Protein AF-A0A5C6NI60-F1 (afdb_monomer_lite)

Organism: NCBI:txid433684

InterPro domains:
  IPR004965 Paralemmin [PF03285] (47-115)

Sequence (115 aa):
MSSSIKPIDPAAAAGLNANKTANETSAGADPPSSEPSFHLSLSRPSQEKRKRQTEIEDKRSQLDELVLQLQHLKSKAMRERWLLQGMSAEEAEVRQKQLEQDEERGRSLEDLIHR

pLDDT: mean 74.07, std 18.93, range [39.88, 97.12]

Radius of gyration: 40.37 Å; chains: 1; bounding box: 60×31×110 Å

Secondary structure (DSSP, 8-state):
-----PPP-------------------------------SSSSHHHHHHHHHHHHHHHHHHHHHHHHHHHHHHHHHHHHHHHHHTTS-HHHHHHHHHHHHHHHHHHHHHHHHHH-

Structure (mmCIF, N/CA/C/O backbone):
data_AF-A0A5C6NI60-F1
#
_entry.id   AF-A0A5C6NI60-F1
#
loop_
_atom_site.group_PDB
_atom_site.id
_atom_site.type_symbol
_atom_site.label_atom_id
_atom_site.label_alt_id
_atom_site.label_comp_id
_atom_site.label_asym_id
_atom_site.label_entity_id
_atom_site.label_seq_id
_atom_site.pdbx_PDB_ins_code
_atom_site.Cartn_x
_atom_site.Cartn_y
_atom_site.Cartn_z
_atom_site.occupancy
_atom_site.B_iso_or_equiv
_atom_site.auth_seq_id
_atom_site.auth_comp_id
_atom_site.auth_asym_id
_atom_site.auth_atom_id
_atom_site.pdbx_PDB_model_num
ATOM 1 N N . MET A 1 1 ? 31.274 20.259 62.105 1.00 46.91 1 MET A N 1
ATOM 2 C CA . MET A 1 1 ? 30.335 21.253 62.660 1.00 46.91 1 MET A CA 1
ATOM 3 C C . MET A 1 1 ? 29.444 20.528 63.649 1.00 46.91 1 MET A C 1
ATOM 5 O O . MET A 1 1 ? 28.708 19.638 63.251 1.00 46.91 1 MET A O 1
ATOM 9 N N . SER A 1 2 ? 29.636 20.816 64.933 1.00 44.72 2 SER A N 1
ATOM 10 C CA . SER A 1 2 ? 28.870 20.260 66.050 1.00 44.72 2 SER A CA 1
ATOM 11 C C . SER A 1 2 ? 27.487 20.907 66.174 1.00 44.72 2 SER A C 1
ATOM 13 O O . SER A 1 2 ? 27.303 22.029 65.703 1.00 44.72 2 SER A O 1
ATOM 15 N N . SER A 1 3 ? 26.617 20.231 66.940 1.00 50.91 3 SER A N 1
ATOM 16 C CA . SER A 1 3 ? 25.308 20.633 67.515 1.00 50.91 3 SER A CA 1
ATOM 17 C C . SER A 1 3 ? 24.147 19.901 66.830 1.00 50.91 3 SER A C 1
ATOM 19 O O . SER A 1 3 ? 23.794 20.228 65.708 1.00 50.91 3 SER A O 1
ATOM 21 N N . SER A 1 4 ? 23.610 18.791 67.352 1.00 51.75 4 SER A N 1
ATOM 22 C CA . SER A 1 4 ? 23.041 18.540 68.692 1.00 51.75 4 SER A CA 1
ATOM 23 C C . SER A 1 4 ? 21.925 19.523 69.040 1.00 51.75 4 SER A C 1
ATOM 25 O O . SER A 1 4 ? 22.172 20.562 69.645 1.00 51.75 4 SER A O 1
ATOM 27 N N . ILE A 1 5 ? 20.694 19.166 68.669 1.00 56.66 5 ILE A N 1
ATOM 28 C CA . ILE A 1 5 ? 19.474 19.714 69.264 1.00 56.66 5 ILE A CA 1
ATOM 29 C C . ILE A 1 5 ? 18.610 18.519 69.678 1.00 56.66 5 ILE A C 1
ATOM 31 O O . ILE A 1 5 ? 18.342 17.615 68.890 1.00 56.66 5 ILE A O 1
ATOM 35 N N . LYS A 1 6 ? 18.301 18.497 70.975 1.00 66.75 6 LYS A N 1
ATOM 36 C CA . LYS A 1 6 ? 17.632 17.439 71.738 1.00 66.75 6 LYS A CA 1
ATOM 37 C C . LYS A 1 6 ? 16.114 17.398 71.470 1.00 66.75 6 LYS A C 1
ATOM 39 O O . LYS A 1 6 ? 15.567 18.393 71.000 1.00 66.75 6 LYS A O 1
ATOM 44 N N . PRO A 1 7 ? 15.448 16.270 71.789 1.00 52.94 7 PRO A N 1
ATOM 45 C CA . PRO A 1 7 ? 14.012 16.065 71.578 1.00 52.94 7 PRO A CA 1
ATOM 46 C C . PRO A 1 7 ? 13.140 16.970 72.458 1.00 52.94 7 PRO A C 1
ATOM 48 O O . PRO A 1 7 ? 13.522 17.323 73.574 1.00 52.94 7 PRO A O 1
ATOM 51 N N . ILE A 1 8 ? 11.958 17.310 71.945 1.00 54.47 8 ILE A N 1
ATOM 52 C CA . ILE A 1 8 ? 10.897 18.030 72.655 1.00 54.47 8 ILE A CA 1
ATOM 53 C C . ILE A 1 8 ? 9.850 17.002 73.079 1.00 54.47 8 ILE A C 1
ATOM 55 O O . ILE A 1 8 ? 9.254 16.363 72.224 1.00 54.47 8 ILE A O 1
ATOM 59 N N . ASP A 1 9 ? 9.642 16.885 74.385 1.00 49.44 9 ASP A N 1
ATOM 60 C CA . ASP A 1 9 ? 8.567 16.146 75.053 1.00 49.44 9 ASP A CA 1
ATOM 61 C C . ASP A 1 9 ? 8.414 16.759 76.475 1.00 49.44 9 ASP A C 1
ATOM 63 O O . ASP A 1 9 ? 9.362 17.377 76.971 1.00 49.44 9 ASP A O 1
ATOM 67 N N . PRO A 1 10 ? 7.303 16.573 77.215 1.00 59.59 10 PRO A N 1
ATOM 68 C CA . PRO A 1 10 ? 5.949 17.060 76.924 1.00 59.59 10 PRO A CA 1
ATOM 69 C C . PRO A 1 10 ? 5.261 17.572 78.219 1.00 59.59 10 PRO A C 1
ATOM 71 O O . PRO A 1 10 ? 5.008 16.788 79.128 1.00 59.59 10 PRO A O 1
ATOM 74 N N . ALA A 1 11 ? 4.902 18.854 7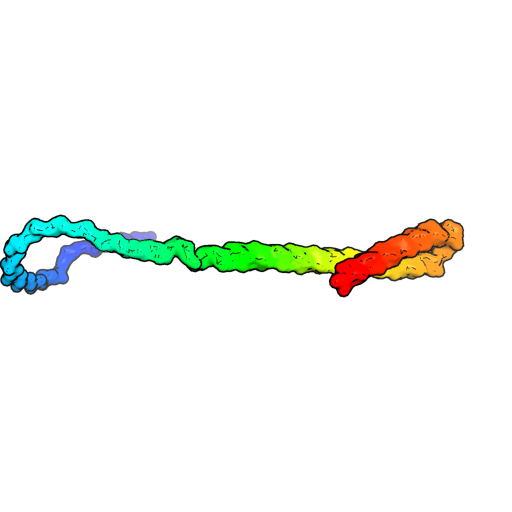8.361 1.00 43.88 11 ALA A N 1
ATOM 75 C CA . ALA A 1 11 ? 4.123 19.288 79.536 1.00 43.88 11 ALA A CA 1
ATOM 76 C C . ALA A 1 11 ? 3.521 20.687 79.375 1.00 43.88 11 ALA A C 1
ATOM 78 O O . ALA A 1 11 ? 4.244 21.669 79.505 1.00 43.88 11 ALA A O 1
ATOM 79 N N . ALA A 1 12 ? 2.207 20.768 79.146 1.00 49.50 12 ALA A N 1
ATOM 80 C CA . ALA A 1 12 ? 1.296 21.750 79.756 1.00 49.50 12 ALA A CA 1
ATOM 81 C C . ALA A 1 12 ? -0.007 21.840 78.953 1.00 49.50 12 ALA A C 1
ATOM 83 O O . ALA A 1 12 ? -0.060 22.507 77.928 1.00 49.50 12 ALA A O 1
ATOM 84 N N . ALA A 1 13 ? -1.067 21.215 79.458 1.00 51.91 13 ALA A N 1
ATOM 85 C CA . ALA A 1 13 ? -2.393 21.830 79.526 1.00 51.91 13 ALA A CA 1
ATOM 86 C C . ALA A 1 13 ? -3.313 20.886 80.301 1.00 51.91 13 ALA A C 1
ATOM 88 O O . ALA A 1 13 ? -3.950 19.989 79.754 1.00 51.91 13 ALA A O 1
ATOM 89 N N . ALA A 1 14 ? -3.348 21.097 81.614 1.00 48.78 14 ALA A N 1
ATOM 90 C CA . ALA A 1 14 ? -4.462 20.680 82.437 1.00 48.78 14 ALA A CA 1
ATOM 91 C C . ALA A 1 14 ? -5.743 21.338 81.904 1.00 48.78 14 ALA A C 1
ATOM 93 O O . ALA A 1 14 ? -5.794 22.551 81.711 1.00 48.78 14 ALA A O 1
ATOM 94 N N . GLY A 1 15 ? -6.774 20.532 81.689 1.00 50.31 15 GLY A N 1
ATOM 95 C CA . GLY A 1 15 ? -8.096 20.985 81.284 1.00 50.31 15 GLY A CA 1
ATOM 96 C C . GLY A 1 15 ? -9.128 19.977 81.748 1.00 50.31 15 GLY A C 1
ATOM 97 O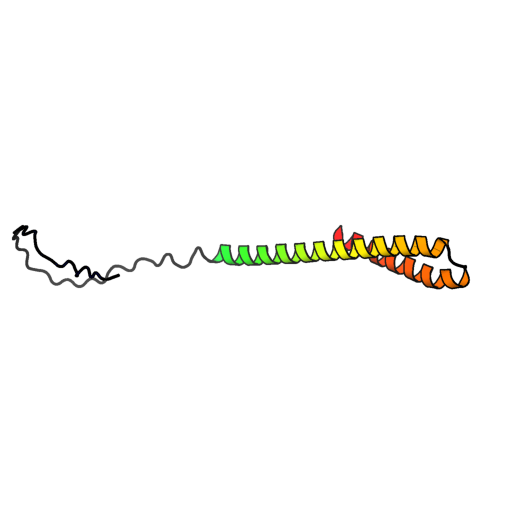 O . GLY A 1 15 ? -9.603 19.159 80.969 1.00 50.31 15 GLY A O 1
A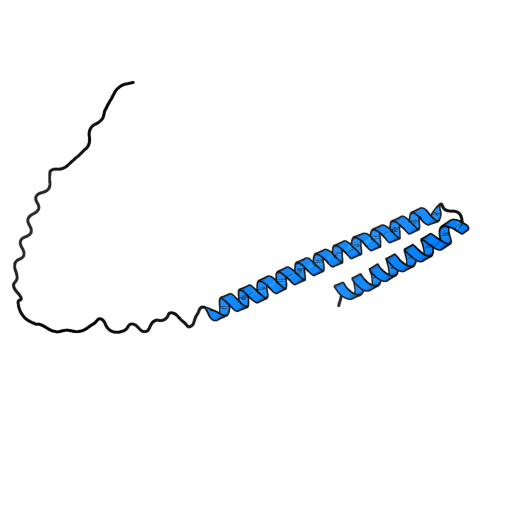TOM 98 N N . LEU A 1 16 ? -9.408 20.006 83.050 1.00 56.44 16 LEU A N 1
ATOM 99 C CA . LEU A 1 16 ? -10.532 19.321 83.675 1.00 56.44 16 LEU A CA 1
ATOM 100 C C . LEU A 1 16 ? -11.827 19.648 82.919 1.00 56.44 16 LEU A C 1
ATOM 102 O O . LEU A 1 16 ? -12.205 20.812 82.824 1.00 56.44 16 LEU A O 1
ATOM 106 N N . ASN A 1 17 ? -12.558 18.630 82.475 1.00 55.84 17 ASN A N 1
ATOM 107 C CA . ASN A 1 17 ? -14.006 18.750 82.373 1.00 55.84 17 ASN A CA 1
ATOM 108 C C . ASN A 1 17 ? -14.654 17.477 82.914 1.00 55.84 17 ASN A C 1
ATOM 110 O O . ASN A 1 17 ? -14.744 16.447 82.249 1.00 55.84 17 ASN A O 1
ATOM 114 N N . ALA A 1 18 ? -15.048 17.575 84.179 1.00 54.38 18 ALA A N 1
ATOM 115 C CA . ALA A 1 18 ? -15.938 16.646 84.830 1.00 54.38 18 ALA A CA 1
ATOM 116 C C . ALA A 1 18 ? -17.355 16.888 84.305 1.00 54.38 18 ALA A C 1
ATOM 118 O O . ALA A 1 18 ? -17.970 17.891 84.650 1.00 54.38 18 ALA A O 1
ATOM 119 N N . ASN A 1 19 ? -17.899 15.938 83.549 1.00 56.94 19 ASN A N 1
ATOM 120 C CA . ASN A 1 19 ? -19.343 15.787 83.448 1.00 56.94 19 ASN A CA 1
ATOM 121 C C . ASN A 1 19 ? -19.724 14.336 83.714 1.00 56.94 19 ASN A C 1
ATOM 123 O O . ASN A 1 19 ? -19.570 13.433 82.898 1.00 56.94 19 ASN A O 1
ATOM 127 N N . LYS A 1 20 ? -20.194 14.161 84.945 1.00 52.03 20 LYS A N 1
ATOM 128 C CA . LYS A 1 20 ? -20.815 12.981 85.522 1.00 52.03 20 LYS A CA 1
ATOM 129 C C . LYS A 1 20 ? -22.305 13.022 85.194 1.00 52.03 20 LYS A C 1
ATOM 131 O O . LYS A 1 20 ? -22.993 13.874 85.734 1.00 52.03 20 LYS A O 1
ATOM 136 N N . THR A 1 21 ? -22.791 12.081 84.392 1.00 53.56 21 THR A N 1
ATOM 137 C CA . THR A 1 21 ? -24.148 11.495 84.464 1.00 53.56 21 THR A CA 1
ATOM 138 C C . THR A 1 21 ? -24.019 10.094 83.845 1.00 53.56 21 THR A C 1
ATOM 140 O O . THR A 1 21 ? -23.638 9.957 82.694 1.00 53.56 21 THR A O 1
ATOM 143 N N . ALA A 1 22 ? -23.927 9.024 84.634 1.00 49.97 22 ALA A N 1
ATOM 144 C CA . ALA A 1 22 ? -25.063 8.271 85.163 1.00 49.97 22 ALA A CA 1
ATOM 145 C C . ALA A 1 22 ? -26.076 7.879 84.069 1.00 49.97 22 ALA A C 1
ATOM 147 O O . ALA A 1 22 ? -27.071 8.570 83.884 1.00 49.97 22 ALA A O 1
ATOM 148 N N . ASN A 1 23 ? -25.828 6.756 83.390 1.00 49.06 23 ASN A N 1
ATOM 149 C CA . ASN A 1 23 ? -26.893 5.860 82.942 1.00 49.06 23 ASN A CA 1
ATOM 150 C C . ASN A 1 23 ? -26.325 4.441 82.766 1.00 49.06 23 ASN A C 1
ATOM 152 O O . ASN A 1 23 ? -25.667 4.136 81.773 1.00 49.06 23 ASN A O 1
ATOM 156 N N . GLU A 1 24 ? -26.530 3.603 83.777 1.00 45.47 24 GLU A N 1
ATOM 157 C CA . GLU A 1 24 ? -26.438 2.151 83.647 1.00 45.47 24 GLU A CA 1
ATOM 158 C C . GLU A 1 24 ? -27.740 1.620 83.036 1.00 45.47 24 GLU A C 1
ATOM 160 O O . GLU A 1 24 ? -28.810 2.165 83.296 1.00 45.47 24 GLU A O 1
ATOM 165 N N . THR A 1 25 ? -27.638 0.464 82.373 1.00 45.38 25 THR A N 1
ATOM 166 C CA . THR A 1 25 ? -28.711 -0.485 82.002 1.00 45.38 25 THR A CA 1
ATOM 167 C C . THR A 1 25 ? -29.086 -0.484 80.521 1.00 45.38 25 THR A C 1
ATOM 169 O O . THR A 1 25 ? -29.863 0.340 80.059 1.00 45.38 25 THR A O 1
ATOM 172 N N . SER A 1 26 ? -28.586 -1.484 79.788 1.00 39.88 26 SER A N 1
ATOM 173 C CA . SER A 1 26 ? -29.422 -2.432 79.031 1.00 39.88 26 SER A CA 1
ATOM 174 C C . SER A 1 26 ? -28.549 -3.243 78.077 1.00 39.88 26 SER A C 1
ATOM 176 O O . SER A 1 26 ? -28.099 -2.753 77.045 1.00 39.88 26 SER A O 1
ATOM 178 N N . ALA A 1 27 ? -28.342 -4.511 78.424 1.00 49.66 27 ALA A N 1
ATOM 179 C CA . ALA A 1 27 ? -27.939 -5.530 77.473 1.00 49.66 27 ALA A CA 1
ATOM 180 C C . ALA A 1 27 ? -28.953 -5.579 76.315 1.00 49.66 27 ALA A C 1
ATOM 182 O O . ALA A 1 27 ? -30.155 -5.688 76.542 1.00 49.66 27 ALA A O 1
ATOM 183 N N . GLY A 1 28 ? -28.463 -5.497 75.085 1.00 42.91 28 GLY A N 1
ATOM 184 C CA . GLY A 1 28 ? -29.262 -5.594 73.871 1.00 42.91 28 GLY A CA 1
ATOM 185 C C . GLY A 1 28 ? -28.319 -5.841 72.710 1.00 42.91 28 GLY A C 1
ATOM 186 O O . GLY A 1 28 ? -27.654 -4.927 72.237 1.00 42.91 28 GLY A O 1
ATOM 187 N N . ALA A 1 29 ? -28.180 -7.110 72.345 1.00 51.31 29 ALA A N 1
ATOM 188 C CA . ALA A 1 29 ? -27.480 -7.526 71.149 1.00 51.31 29 ALA A CA 1
ATOM 189 C C . ALA A 1 29 ? -28.271 -7.060 69.923 1.00 51.31 29 ALA A C 1
ATOM 191 O O . ALA A 1 29 ? -29.407 -7.484 69.765 1.00 51.31 29 ALA A O 1
ATOM 192 N N . ASP A 1 30 ? -27.646 -6.267 69.057 1.00 50.16 30 ASP A N 1
ATOM 193 C CA . ASP A 1 30 ? -28.027 -6.147 67.652 1.00 50.16 30 ASP A CA 1
ATOM 194 C C . ASP A 1 30 ? -26.740 -6.011 66.817 1.00 50.16 30 ASP A C 1
ATOM 196 O O . ASP A 1 30 ? -25.965 -5.071 67.028 1.00 50.16 30 ASP A O 1
ATOM 200 N N . PRO A 1 31 ? -26.436 -6.953 65.903 1.00 64.25 31 PRO A N 1
ATOM 201 C CA . PRO A 1 31 ? -25.372 -6.756 64.925 1.00 64.25 31 PRO A CA 1
ATOM 202 C C . PRO A 1 31 ? -25.756 -5.596 63.993 1.00 64.25 31 PRO A C 1
ATOM 204 O O . PRO A 1 31 ? -26.940 -5.443 63.679 1.00 64.25 31 PRO A O 1
ATOM 207 N N . PRO A 1 32 ? -24.798 -4.776 63.516 1.00 50.31 32 PRO A N 1
ATOM 208 C CA . PRO A 1 32 ? -25.121 -3.692 62.605 1.00 50.31 32 PRO A CA 1
ATOM 209 C C . PRO A 1 32 ? -25.777 -4.273 61.353 1.00 50.31 32 PRO A C 1
ATOM 211 O O . PRO A 1 32 ? -25.185 -5.075 60.629 1.00 50.31 32 PRO A O 1
ATOM 214 N N . SER A 1 33 ? -27.033 -3.866 61.176 1.00 49.34 33 SER A N 1
ATOM 215 C CA . SER A 1 33 ? -27.850 -3.969 59.977 1.00 49.34 33 SER A CA 1
ATOM 216 C C . SER A 1 33 ? -26.991 -4.103 58.726 1.00 49.34 33 SER A C 1
ATOM 218 O O . SER A 1 33 ? -26.243 -3.193 58.378 1.00 49.34 33 SER A O 1
ATOM 220 N N . SER A 1 34 ? -27.143 -5.251 58.067 1.00 53.94 34 SER A N 1
ATOM 221 C CA . SER A 1 34 ? -26.724 -5.529 56.699 1.00 53.94 34 SER A CA 1
ATOM 222 C C . SER A 1 34 ? -26.983 -4.315 55.805 1.00 53.94 34 SER A C 1
ATOM 224 O O . SER A 1 34 ? -28.089 -4.150 55.287 1.00 53.94 34 SER A O 1
ATOM 226 N N . GLU A 1 35 ? -25.972 -3.474 55.589 1.00 50.19 35 GLU A N 1
ATOM 227 C CA . GLU A 1 35 ? -25.998 -2.574 54.447 1.00 50.19 35 GLU A CA 1
ATOM 228 C C . GLU A 1 35 ? -26.067 -3.455 53.195 1.00 50.19 35 GLU A C 1
ATOM 230 O O . GLU A 1 35 ? -25.229 -4.353 53.030 1.00 50.19 35 GLU A O 1
ATOM 235 N N . PRO A 1 36 ? -27.063 -3.272 52.309 1.00 46.88 36 PRO A N 1
ATOM 236 C CA . PRO A 1 36 ? -27.036 -3.948 51.030 1.00 46.88 36 PRO A CA 1
ATOM 237 C C . PRO A 1 36 ? -25.765 -3.474 50.334 1.00 46.88 36 PRO A C 1
ATOM 239 O O . PRO A 1 36 ? -25.607 -2.294 50.029 1.00 46.88 36 PRO A O 1
ATOM 242 N N . SER A 1 37 ? -24.832 -4.400 50.125 1.00 52.72 37 SER A N 1
ATOM 243 C CA . SER A 1 37 ? -23.623 -4.152 49.359 1.00 52.72 37 SER A CA 1
ATOM 244 C C . SER A 1 37 ? -24.032 -3.659 47.971 1.00 52.72 37 SER A C 1
ATOM 246 O O . SER A 1 37 ? -24.302 -4.456 47.073 1.00 52.72 37 SER A O 1
ATOM 248 N N . PHE A 1 38 ? -24.052 -2.342 47.763 1.00 55.38 38 PHE A N 1
ATOM 249 C CA . PHE A 1 38 ? -24.149 -1.705 46.448 1.00 55.38 38 PHE A CA 1
ATOM 250 C C . PHE A 1 38 ? -22.841 -1.912 45.662 1.00 55.38 38 PHE A C 1
ATOM 252 O O . PHE A 1 38 ? -22.291 -0.990 45.071 1.00 55.38 38 PHE A O 1
ATOM 259 N N . HIS A 1 39 ? -22.297 -3.129 45.664 1.00 56.09 39 HIS A N 1
ATOM 260 C CA . HIS A 1 39 ? -20.958 -3.412 45.160 1.00 56.09 39 HIS A CA 1
ATOM 261 C C . HIS A 1 39 ? -20.948 -4.241 43.872 1.00 56.09 39 HIS A C 1
ATOM 263 O O . HIS A 1 39 ? -19.916 -4.799 43.506 1.00 56.09 39 HIS A O 1
ATOM 269 N N . LEU A 1 40 ? -22.071 -4.365 43.156 1.00 58.75 40 LEU A N 1
ATOM 270 C CA . LEU A 1 40 ? -22.122 -5.296 42.018 1.00 58.75 40 LEU A CA 1
ATOM 271 C C . LEU A 1 40 ? -22.866 -4.840 40.758 1.00 58.75 40 LEU A C 1
ATOM 273 O O . LEU A 1 40 ? -22.881 -5.602 39.794 1.00 58.75 40 LEU A O 1
ATOM 277 N N . SER A 1 41 ? -23.404 -3.621 40.661 1.00 54.19 41 SER A N 1
ATOM 278 C CA . SER A 1 41 ? -24.173 -3.243 39.456 1.00 54.19 41 SER A CA 1
ATOM 279 C C . SER A 1 41 ? -23.519 -2.233 38.507 1.00 54.19 41 SER A C 1
ATOM 281 O O . SER A 1 41 ? -24.020 -2.079 37.396 1.00 54.19 41 SER A O 1
ATOM 283 N N . LEU A 1 42 ? -22.374 -1.616 38.838 1.00 57.53 42 LEU A N 1
ATOM 284 C CA . LEU A 1 42 ? -21.758 -0.590 37.968 1.00 57.53 42 LEU A CA 1
ATOM 285 C C . LEU A 1 42 ? -20.425 -0.980 37.298 1.00 57.53 42 LEU A C 1
ATOM 287 O O . LEU A 1 42 ? -19.861 -0.188 36.548 1.00 57.53 42 LEU A O 1
ATOM 291 N N . SER A 1 43 ? -19.916 -2.199 37.504 1.00 55.62 43 SER A N 1
ATOM 292 C CA . SER A 1 43 ? -18.603 -2.607 36.954 1.00 55.62 43 SER A CA 1
ATOM 293 C C . SER A 1 43 ? -18.660 -3.182 35.524 1.00 55.62 43 SER A C 1
ATOM 295 O O . SER A 1 43 ? -17.663 -3.199 34.802 1.00 55.62 43 SER A O 1
ATOM 297 N N . ARG A 1 44 ? -19.836 -3.611 35.054 1.00 57.88 44 ARG A N 1
ATOM 298 C CA . ARG A 1 44 ? -19.987 -4.267 33.740 1.00 57.88 44 ARG A CA 1
ATOM 299 C C . ARG A 1 44 ? -19.806 -3.346 32.514 1.00 57.88 44 ARG A C 1
ATOM 301 O O . ARG A 1 44 ? -19.112 -3.765 31.590 1.00 57.88 44 ARG A O 1
ATOM 308 N N . PRO A 1 45 ? -20.293 -2.087 32.492 1.00 58.03 45 PRO A N 1
ATOM 309 C CA . PRO A 1 45 ? -20.169 -1.235 31.304 1.00 58.03 45 PRO A CA 1
ATOM 310 C C . PRO A 1 45 ? -18.724 -0.832 30.983 1.00 58.03 45 PRO A C 1
ATOM 312 O O . PRO A 1 45 ? -18.375 -0.657 29.819 1.00 58.03 45 PRO A O 1
ATOM 315 N N . SER A 1 46 ? -17.867 -0.670 31.996 1.00 62.16 46 SER A N 1
ATOM 316 C CA . SER A 1 46 ? -16.492 -0.181 31.803 1.00 62.16 46 SER A CA 1
ATOM 317 C C . SER A 1 46 ? -15.556 -1.226 31.202 1.00 62.16 46 SER A C 1
ATOM 319 O O . SER A 1 46 ? -14.650 -0.864 30.456 1.00 62.16 46 SER A O 1
ATOM 321 N N . GLN A 1 47 ? -15.766 -2.515 31.481 1.00 66.75 47 GLN A N 1
ATOM 322 C CA . GLN A 1 47 ? -14.948 -3.578 30.890 1.00 66.75 47 GLN A CA 1
ATOM 323 C C . GLN A 1 47 ? -15.283 -3.800 29.411 1.00 66.75 47 GLN A C 1
ATOM 325 O O . GLN A 1 47 ? -14.372 -3.910 28.597 1.00 66.75 47 GLN A O 1
ATOM 330 N N . GLU A 1 48 ? -16.566 -3.794 29.037 1.00 69.69 48 GLU A N 1
ATOM 331 C CA . GLU A 1 48 ? -16.979 -3.857 27.627 1.00 69.69 48 GLU A CA 1
ATOM 332 C C . GLU A 1 48 ? -16.561 -2.613 26.840 1.00 69.69 48 GLU A C 1
ATOM 334 O O . GLU A 1 48 ? -16.083 -2.740 25.715 1.00 69.69 48 GLU A O 1
ATOM 339 N N . LYS A 1 49 ? -16.662 -1.416 27.436 1.00 72.25 49 LYS A N 1
ATOM 340 C CA . LYS A 1 49 ? -16.141 -0.183 26.824 1.00 72.25 49 LYS A CA 1
ATOM 341 C C . LYS A 1 49 ? -14.634 -0.256 26.593 1.00 72.25 49 LYS A C 1
ATOM 343 O O . LYS A 1 49 ? -14.181 0.113 25.518 1.00 72.25 49 LYS A O 1
ATOM 348 N N . ARG A 1 50 ? -13.865 -0.773 27.559 1.00 71.19 50 ARG A N 1
ATOM 349 C CA . ARG A 1 50 ? -12.415 -0.971 27.411 1.00 71.19 50 AR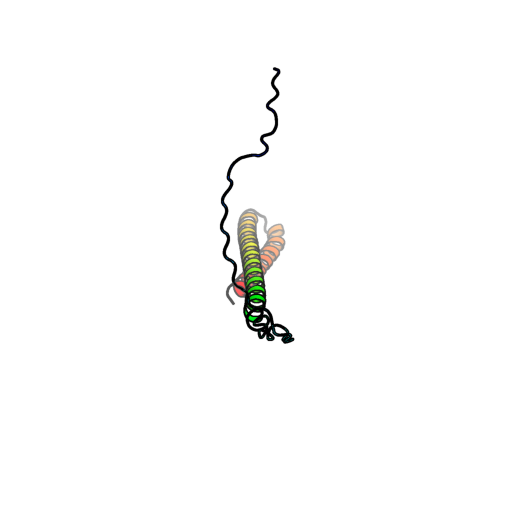G A CA 1
ATOM 350 C C . ARG A 1 50 ? -12.083 -1.970 26.307 1.00 71.19 50 ARG A C 1
ATOM 352 O O . ARG A 1 50 ? -11.256 -1.640 25.475 1.00 71.19 50 ARG A O 1
ATOM 359 N N . LYS A 1 51 ? -12.768 -3.117 26.244 1.00 75.81 51 LYS A N 1
ATOM 360 C CA . LYS A 1 51 ? -12.573 -4.113 25.171 1.00 75.81 51 LYS A CA 1
ATOM 361 C C . LYS A 1 51 ? -12.846 -3.530 23.784 1.00 75.81 51 LYS A C 1
ATOM 363 O O . LYS A 1 51 ? -12.008 -3.648 22.899 1.00 75.81 51 LYS A O 1
ATOM 368 N N . ARG A 1 52 ? -13.973 -2.827 23.618 1.00 80.88 52 ARG A N 1
ATOM 369 C CA . ARG A 1 52 ? -14.300 -2.145 22.354 1.00 80.88 52 ARG A CA 1
ATOM 370 C C . ARG A 1 52 ? -13.271 -1.075 21.999 1.00 80.88 52 ARG A C 1
ATOM 372 O O . ARG A 1 52 ? -12.938 -0.926 20.832 1.00 80.88 52 ARG A O 1
ATOM 379 N N . GLN A 1 53 ? -12.760 -0.346 22.989 1.00 85.50 53 GLN A N 1
ATOM 380 C CA . GLN A 1 53 ? -11.728 0.663 22.772 1.00 85.50 53 GLN A CA 1
ATOM 381 C C . GLN A 1 53 ? -10.425 0.037 22.253 1.00 85.50 53 GLN A C 1
ATOM 383 O O . GLN A 1 53 ? -9.867 0.538 21.282 1.00 85.50 53 GLN A O 1
ATOM 388 N N . THR A 1 54 ? -9.996 -1.092 22.828 1.00 86.88 54 THR A N 1
ATOM 389 C CA . THR A 1 54 ? -8.798 -1.812 22.367 1.00 86.88 54 THR A CA 1
ATOM 390 C C . THR A 1 54 ? -8.976 -2.363 20.953 1.00 86.88 54 THR A C 1
ATOM 392 O O . THR A 1 54 ? -8.072 -2.240 20.139 1.00 86.88 54 THR A O 1
ATOM 395 N N . GLU A 1 55 ? -10.151 -2.907 20.620 1.00 90.81 55 GLU A N 1
ATOM 396 C CA . GLU A 1 55 ? -10.452 -3.377 19.258 1.00 90.81 55 GLU A CA 1
ATOM 397 C C . GLU A 1 55 ? -10.474 -2.238 18.227 1.00 90.81 55 GLU A C 1
ATOM 399 O O . GLU A 1 55 ? -10.082 -2.430 17.078 1.00 90.81 55 GLU A O 1
ATOM 404 N N . ILE A 1 56 ? -10.943 -1.046 18.609 1.00 91.06 56 ILE A N 1
ATOM 405 C CA . ILE A 1 56 ? -10.921 0.134 17.732 1.00 91.06 56 ILE A CA 1
ATOM 406 C C . ILE A 1 56 ? -9.482 0.601 17.504 1.00 91.06 56 ILE A C 1
ATOM 408 O O . ILE A 1 56 ? -9.131 0.950 16.380 1.00 91.06 56 ILE A O 1
ATOM 412 N N . GLU A 1 57 ? -8.658 0.626 18.550 1.00 93.38 57 GLU A N 1
ATOM 413 C CA . GLU A 1 57 ? -7.241 0.992 18.451 1.00 93.38 57 GLU A CA 1
ATOM 414 C C . GLU A 1 57 ? -6.449 -0.009 17.608 1.00 93.38 57 GLU A C 1
ATOM 416 O O . GLU A 1 57 ? -5.688 0.407 16.739 1.00 93.38 57 GLU A O 1
ATOM 421 N N . ASP A 1 58 ? -6.695 -1.305 17.785 1.00 94.75 58 ASP A N 1
ATOM 422 C CA . ASP A 1 58 ? -6.091 -2.367 16.979 1.00 94.75 58 ASP A CA 1
ATOM 423 C C . ASP A 1 58 ? -6.457 -2.225 15.492 1.00 94.75 58 ASP A C 1
ATOM 425 O O . ASP A 1 58 ? -5.582 -2.159 14.631 1.00 94.75 58 ASP A O 1
ATOM 429 N N . LYS A 1 59 ? -7.746 -2.035 15.177 1.00 95.00 59 LYS A N 1
ATOM 430 C CA . LYS A 1 59 ? -8.195 -1.791 13.794 1.00 95.00 59 LYS A CA 1
ATOM 431 C C . LYS A 1 59 ? -7.612 -0.515 13.192 1.00 95.00 59 LYS A C 1
ATOM 433 O O . LYS A 1 59 ? -7.301 -0.497 12.005 1.00 95.00 59 LYS A O 1
ATOM 438 N N . ARG A 1 60 ? -7.464 0.553 13.983 1.00 94.06 60 ARG A N 1
ATOM 439 C CA . ARG A 1 60 ? -6.803 1.789 13.533 1.00 94.06 60 ARG A CA 1
ATOM 440 C C . ARG A 1 60 ? -5.339 1.539 13.202 1.00 94.06 60 ARG A C 1
ATOM 442 O O . ARG A 1 60 ? -4.912 1.914 12.120 1.00 94.06 60 ARG A O 1
ATOM 449 N N . SER A 1 61 ? -4.615 0.843 14.078 1.00 94.38 61 SER A N 1
ATOM 450 C CA . SER A 1 61 ? -3.221 0.476 13.822 1.00 94.38 61 SER A CA 1
ATOM 451 C C . SER A 1 61 ? -3.081 -0.386 12.566 1.00 94.38 61 SER A C 1
ATOM 453 O O . SER A 1 61 ? -2.153 -0.179 11.791 1.00 94.38 61 SER A O 1
ATOM 455 N N . GLN A 1 62 ? -4.000 -1.329 12.341 1.00 94.81 62 GLN A N 1
ATOM 456 C CA . GLN A 1 62 ? -4.010 -2.156 11.132 1.00 94.81 62 GLN A CA 1
ATOM 457 C C . GLN A 1 62 ? -4.257 -1.318 9.876 1.00 94.81 62 GLN A C 1
ATOM 459 O O . GLN A 1 62 ? -3.570 -1.500 8.875 1.00 94.81 62 GLN A O 1
ATOM 464 N N . LEU A 1 63 ? -5.205 -0.376 9.918 1.00 95.81 63 LEU A N 1
ATOM 465 C CA . LEU A 1 63 ? -5.437 0.544 8.804 1.00 95.81 63 LEU A CA 1
ATOM 466 C C . LEU A 1 63 ? -4.201 1.402 8.515 1.00 95.81 63 LEU A C 1
ATOM 468 O O . LEU A 1 63 ? -3.812 1.510 7.356 1.00 95.81 63 LEU A O 1
ATOM 472 N N . ASP A 1 64 ? -3.556 1.955 9.543 1.00 95.88 64 ASP A N 1
ATOM 473 C CA . ASP A 1 64 ? -2.331 2.745 9.379 1.00 95.88 64 ASP A CA 1
ATOM 474 C C . ASP A 1 64 ? -1.203 1.916 8.736 1.00 95.88 64 ASP A C 1
ATOM 476 O O . ASP A 1 64 ? -0.499 2.399 7.844 1.00 95.88 64 ASP A O 1
ATOM 480 N N . GLU A 1 65 ? -1.061 0.646 9.127 1.00 96.56 65 GLU A N 1
ATOM 481 C CA . GLU A 1 65 ? -0.099 -0.276 8.520 1.00 96.56 65 GLU A CA 1
ATOM 482 C C . GLU A 1 65 ? -0.421 -0.561 7.045 1.00 96.56 65 GLU A C 1
ATOM 484 O O . GLU A 1 65 ? 0.469 -0.478 6.194 1.00 96.56 65 GLU A O 1
ATOM 489 N N . LEU A 1 66 ? -1.687 -0.829 6.710 1.00 95.44 66 LEU A N 1
ATOM 490 C CA . LEU A 1 66 ? -2.119 -1.038 5.324 1.00 95.44 66 LEU A CA 1
ATOM 491 C C . LEU A 1 66 ? -1.890 0.217 4.467 1.00 95.44 66 LEU A C 1
ATOM 493 O O . LEU A 1 66 ? -1.405 0.114 3.339 1.00 95.44 66 LEU A O 1
ATOM 497 N N . VAL A 1 67 ? -2.173 1.407 5.003 1.00 95.69 67 VAL A N 1
ATOM 498 C CA . VAL A 1 67 ? -1.911 2.692 4.333 1.00 95.69 67 VAL A CA 1
ATOM 499 C C . VAL A 1 67 ? -0.417 2.870 4.057 1.00 95.69 67 VAL A C 1
ATOM 501 O O . VAL A 1 67 ? -0.033 3.293 2.961 1.00 95.69 67 VAL A O 1
ATOM 504 N N . LEU A 1 68 ? 0.444 2.515 5.013 1.00 97.12 68 LEU A N 1
ATOM 505 C CA . LEU A 1 68 ? 1.893 2.572 4.832 1.00 97.12 68 LEU A CA 1
ATOM 506 C C . LEU A 1 68 ? 2.374 1.580 3.760 1.00 97.12 68 LEU A C 1
ATOM 508 O O . LEU A 1 68 ? 3.178 1.943 2.897 1.00 97.12 68 LEU A O 1
ATOM 512 N N . GLN A 1 69 ? 1.864 0.345 3.777 1.00 96.00 69 GLN A N 1
ATOM 513 C CA . GLN A 1 69 ? 2.163 -0.666 2.758 1.00 96.00 69 GLN A CA 1
ATOM 514 C C . GLN A 1 69 ? 1.743 -0.200 1.364 1.00 96.00 69 GLN A C 1
ATOM 516 O O . GLN A 1 69 ? 2.514 -0.317 0.407 1.00 96.00 69 GLN A O 1
ATOM 521 N N . LEU A 1 70 ? 0.556 0.393 1.254 1.00 95.88 70 LEU A N 1
ATOM 522 C CA . LEU A 1 70 ? 0.075 0.972 0.013 1.00 95.88 70 LEU A CA 1
ATOM 523 C C . LEU A 1 70 ? 1.006 2.083 -0.490 1.00 95.88 70 LEU A C 1
ATOM 525 O O . LEU A 1 70 ? 1.421 2.066 -1.652 1.00 95.88 70 LEU A O 1
ATOM 529 N N . GLN A 1 71 ? 1.383 3.034 0.371 1.00 96.00 71 GLN A N 1
ATOM 530 C CA . GLN A 1 71 ? 2.334 4.083 -0.009 1.00 96.00 71 GLN A CA 1
ATOM 531 C C . GLN A 1 71 ? 3.664 3.507 -0.497 1.00 96.00 71 GLN A C 1
ATOM 533 O O . GLN A 1 71 ? 4.234 4.011 -1.473 1.00 96.00 71 GLN A O 1
ATOM 538 N N . HIS A 1 72 ? 4.158 2.456 0.160 1.00 96.00 72 HIS A N 1
ATOM 539 C CA . HIS A 1 72 ? 5.383 1.785 -0.248 1.00 96.00 72 HIS A CA 1
ATOM 540 C C . HIS A 1 72 ? 5.248 1.174 -1.645 1.00 96.00 72 HIS A C 1
ATOM 542 O O . HIS A 1 72 ? 6.096 1.442 -2.497 1.00 96.00 72 HIS A O 1
ATOM 548 N N . LEU A 1 73 ? 4.181 0.412 -1.908 1.00 94.50 73 LEU A N 1
ATOM 549 C CA . LEU A 1 73 ? 3.934 -0.193 -3.220 1.00 94.50 73 LEU A CA 1
ATOM 550 C C . LEU A 1 73 ? 3.785 0.862 -4.315 1.00 94.50 73 LEU A C 1
ATOM 552 O O . LEU A 1 73 ? 4.421 0.747 -5.359 1.00 94.50 73 LEU A O 1
ATOM 556 N N . LYS A 1 74 ? 3.044 1.943 -4.057 1.00 94.00 74 LYS A N 1
ATOM 557 C CA . LYS A 1 74 ? 2.883 3.055 -5.004 1.00 94.00 74 LYS A CA 1
ATOM 558 C C . LYS A 1 74 ? 4.213 3.737 -5.323 1.00 94.00 74 LYS A C 1
ATOM 560 O O . LYS A 1 74 ? 4.523 4.004 -6.483 1.00 94.00 74 LYS A O 1
ATOM 565 N N . SER A 1 75 ? 5.026 3.987 -4.297 1.00 94.69 75 SER A N 1
ATOM 566 C CA . SER A 1 75 ? 6.359 4.576 -4.461 1.00 94.69 75 SER A CA 1
ATOM 567 C C . SER A 1 75 ? 7.313 3.629 -5.186 1.00 94.69 75 SER A C 1
ATOM 569 O O . SER A 1 75 ? 8.112 4.071 -6.009 1.00 94.69 75 SER A O 1
ATOM 571 N N . LYS A 1 76 ? 7.232 2.324 -4.902 1.00 94.06 76 LYS A N 1
ATOM 572 C CA . LYS A 1 76 ? 8.015 1.281 -5.568 1.00 94.06 76 LYS A CA 1
ATOM 573 C C . LYS A 1 76 ? 7.658 1.204 -7.051 1.00 94.06 76 LYS A C 1
ATOM 575 O O . LYS A 1 76 ? 8.559 1.326 -7.872 1.00 94.06 76 LYS A O 1
ATOM 580 N N . ALA A 1 77 ? 6.372 1.110 -7.384 1.00 92.12 77 ALA A N 1
ATOM 581 C CA . ALA A 1 77 ? 5.885 1.074 -8.760 1.00 92.12 77 ALA A CA 1
ATOM 582 C C . ALA A 1 77 ? 6.321 2.316 -9.555 1.00 92.12 77 ALA A C 1
ATOM 584 O O . ALA A 1 77 ? 6.868 2.202 -10.650 1.00 92.12 77 ALA A O 1
ATOM 585 N N . MET A 1 78 ? 6.185 3.512 -8.972 1.00 93.12 78 MET A N 1
ATOM 586 C CA . MET A 1 78 ? 6.671 4.744 -9.601 1.00 93.12 78 MET A CA 1
ATOM 587 C C . MET A 1 78 ? 8.174 4.677 -9.903 1.00 93.12 78 MET A C 1
ATOM 589 O O . MET A 1 78 ? 8.605 5.054 -10.994 1.00 93.12 78 MET A O 1
ATOM 593 N N . ARG A 1 79 ? 8.973 4.194 -8.946 1.00 91.50 79 ARG A N 1
ATOM 594 C CA . ARG A 1 79 ? 10.428 4.102 -9.091 1.00 91.50 79 ARG A CA 1
ATOM 595 C C . ARG A 1 79 ? 10.820 3.101 -10.175 1.00 91.50 79 ARG A C 1
ATOM 597 O O . ARG A 1 79 ? 11.653 3.425 -11.011 1.00 91.50 79 ARG A O 1
ATOM 604 N N . GLU A 1 80 ? 10.193 1.927 -10.194 1.00 90.75 80 GLU A N 1
ATOM 605 C CA . GLU A 1 80 ? 10.415 0.916 -11.234 1.00 90.75 80 GLU A CA 1
ATOM 606 C C . GLU A 1 80 ? 10.025 1.448 -12.619 1.00 90.75 80 GLU A C 1
ATOM 608 O O . GLU A 1 80 ? 10.787 1.290 -13.568 1.00 90.75 80 GLU A O 1
ATOM 613 N N . ARG A 1 81 ? 8.912 2.186 -12.738 1.00 91.12 81 ARG A N 1
ATOM 614 C CA . ARG A 1 81 ? 8.520 2.850 -13.992 1.00 91.12 81 ARG A CA 1
ATOM 615 C C . ARG A 1 81 ? 9.584 3.825 -14.499 1.00 91.12 81 ARG A C 1
ATOM 617 O O . ARG A 1 81 ? 9.842 3.877 -15.698 1.00 91.12 81 ARG A O 1
ATOM 624 N N . TRP A 1 82 ? 10.211 4.579 -13.595 1.00 91.31 82 TRP A N 1
ATOM 625 C CA . TRP A 1 82 ? 11.321 5.476 -13.932 1.00 91.31 82 TRP A CA 1
ATOM 626 C C . TRP A 1 82 ? 12.589 4.720 -14.340 1.00 91.31 82 TRP A C 1
ATOM 628 O O . TRP A 1 82 ? 13.245 5.121 -15.297 1.00 91.31 82 TRP A O 1
ATOM 638 N N . LEU A 1 83 ? 12.929 3.627 -13.651 1.00 88.69 83 LEU A N 1
ATOM 639 C CA . LEU A 1 83 ? 14.089 2.798 -13.998 1.00 88.69 83 LEU A CA 1
ATOM 640 C C . LEU A 1 83 ? 13.923 2.150 -15.379 1.00 88.69 83 LEU A C 1
ATOM 642 O O . LEU A 1 83 ? 14.854 2.173 -16.180 1.00 88.69 83 LEU A O 1
ATOM 646 N N . LEU A 1 84 ? 12.725 1.646 -15.686 1.00 88.06 84 LEU A N 1
ATOM 647 C CA . LEU A 1 84 ? 12.403 1.012 -16.967 1.00 88.06 84 LEU A CA 1
ATOM 648 C C . LEU A 1 84 ? 12.554 1.953 -18.167 1.00 88.06 84 LEU A C 1
ATOM 650 O O . LEU A 1 84 ? 12.922 1.503 -19.247 1.00 88.06 84 LEU A O 1
ATOM 654 N N . GLN A 1 85 ? 12.331 3.258 -17.990 1.00 87.06 85 GLN A N 1
ATOM 655 C CA . GLN A 1 85 ? 12.464 4.237 -19.072 1.00 87.06 85 GLN A CA 1
ATOM 656 C C . GLN A 1 85 ? 13.907 4.359 -19.610 1.00 87.06 85 GLN A C 1
ATOM 658 O O . GLN A 1 85 ? 14.099 4.833 -20.728 1.00 87.06 85 GLN A O 1
ATOM 663 N N . GLY A 1 86 ? 14.916 3.933 -18.840 1.00 82.88 86 GLY A N 1
ATOM 664 C CA . GLY A 1 86 ? 16.328 3.935 -19.244 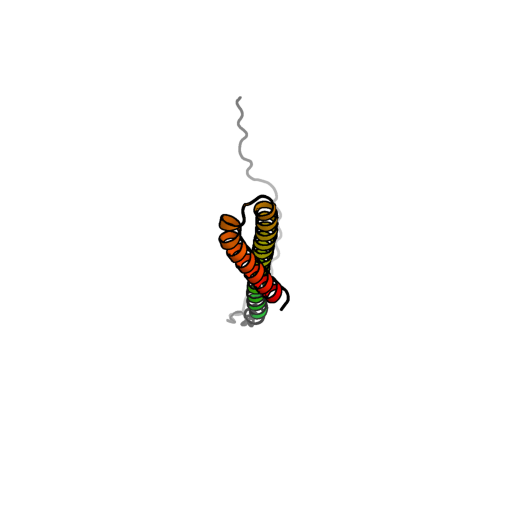1.00 82.88 86 GLY A CA 1
ATOM 665 C C . GLY A 1 86 ? 16.902 2.560 -19.606 1.00 82.88 86 GLY A C 1
ATOM 666 O O . GLY A 1 86 ? 18.107 2.465 -19.834 1.00 82.88 86 GLY A O 1
ATOM 667 N N . MET A 1 87 ? 16.086 1.501 -19.619 1.00 82.00 87 MET A N 1
ATOM 668 C CA . MET A 1 87 ? 16.532 0.116 -19.816 1.00 82.00 87 MET A CA 1
ATOM 669 C C . MET A 1 87 ? 16.298 -0.394 -21.245 1.00 82.00 87 MET A C 1
ATOM 671 O O . MET A 1 87 ? 15.408 0.075 -21.951 1.00 82.00 87 MET A O 1
ATOM 675 N N . SER A 1 88 ? 17.099 -1.379 -21.670 1.00 75.31 88 SER A N 1
ATOM 676 C CA . SER A 1 88 ? 16.884 -2.098 -22.936 1.00 75.31 88 SER A CA 1
ATOM 677 C C . SER A 1 88 ? 15.703 -3.077 -22.833 1.00 75.31 88 SER A C 1
ATOM 679 O O . SER A 1 88 ? 15.381 -3.546 -21.739 1.00 75.31 88 SER A O 1
ATOM 681 N N . ALA A 1 89 ? 15.043 -3.365 -23.959 1.00 74.06 89 ALA A N 1
ATOM 682 C CA . ALA A 1 89 ? 13.777 -4.103 -24.001 1.00 74.06 89 ALA A CA 1
ATOM 683 C C . ALA A 1 89 ? 13.860 -5.508 -23.371 1.00 74.06 89 ALA A C 1
ATOM 685 O O . ALA A 1 89 ? 12.959 -5.887 -22.625 1.00 74.06 89 ALA A O 1
ATOM 686 N N . GLU A 1 90 ? 14.959 -6.242 -23.582 1.00 73.62 90 GLU A N 1
ATOM 687 C CA . GLU A 1 90 ? 15.146 -7.590 -23.027 1.00 73.62 90 GLU A CA 1
ATOM 688 C C . GLU A 1 90 ? 15.160 -7.633 -21.487 1.00 73.62 90 GLU A C 1
ATOM 690 O O . GLU A 1 90 ? 14.647 -8.572 -20.881 1.00 73.62 90 GLU A O 1
ATOM 695 N N . GLU A 1 91 ? 15.722 -6.621 -20.823 1.00 74.62 91 GLU A N 1
ATOM 696 C CA . GLU A 1 91 ? 15.746 -6.546 -19.353 1.00 74.62 91 GLU A CA 1
ATOM 697 C C . GLU A 1 91 ? 14.488 -5.869 -18.781 1.00 74.62 91 GLU A C 1
ATOM 699 O O . GLU A 1 91 ? 14.168 -6.024 -17.594 1.00 74.62 91 GLU A O 1
ATOM 704 N N . ALA A 1 92 ? 13.775 -5.117 -19.623 1.00 79.00 92 ALA A N 1
ATOM 705 C CA . ALA A 1 92 ? 12.568 -4.396 -19.261 1.00 79.00 92 ALA A CA 1
ATOM 706 C C . ALA A 1 92 ? 11.373 -5.334 -19.055 1.00 79.00 92 ALA A C 1
ATOM 708 O O . ALA A 1 92 ? 10.631 -5.132 -18.100 1.00 79.00 92 ALA A O 1
ATOM 709 N N . GLU A 1 93 ? 11.204 -6.389 -19.859 1.00 81.50 93 GLU A N 1
ATOM 710 C CA . GLU A 1 93 ? 10.025 -7.272 -19.782 1.00 81.50 93 GLU A CA 1
ATOM 711 C C . GLU A 1 93 ? 9.845 -7.939 -18.407 1.00 81.50 93 GLU A C 1
ATOM 713 O O . GLU A 1 93 ? 8.748 -7.942 -17.839 1.00 81.50 93 GLU A O 1
ATOM 718 N N . VAL A 1 94 ? 10.927 -8.465 -17.822 1.00 82.69 94 VAL A N 1
ATOM 719 C CA . VAL A 1 94 ? 10.878 -9.117 -16.499 1.00 82.69 94 VAL A CA 1
ATOM 720 C C . VAL A 1 94 ? 10.524 -8.107 -15.408 1.00 82.69 94 VAL A C 1
ATOM 722 O O . VAL A 1 94 ? 9.701 -8.387 -14.532 1.00 82.69 94 VAL A O 1
ATOM 725 N N . ARG A 1 95 ? 11.116 -6.910 -15.469 1.00 83.31 95 ARG A N 1
ATOM 726 C CA . ARG A 1 95 ? 10.821 -5.830 -14.520 1.00 83.31 95 ARG A CA 1
ATOM 727 C C . ARG A 1 95 ? 9.430 -5.243 -14.718 1.00 83.31 95 ARG A C 1
ATOM 729 O O . ARG A 1 95 ? 8.789 -4.874 -13.741 1.00 83.31 95 ARG A O 1
ATOM 736 N N . GLN A 1 96 ? 8.936 -5.208 -15.945 1.00 86.56 96 GLN A N 1
ATOM 737 C CA . GLN A 1 96 ? 7.609 -4.708 -16.271 1.00 86.56 96 GLN A CA 1
ATOM 738 C C . GLN A 1 96 ? 6.520 -5.627 -15.720 1.00 86.56 96 GLN A C 1
ATOM 740 O O . GLN A 1 96 ? 5.580 -5.150 -15.090 1.00 86.56 96 GLN A O 1
ATOM 745 N N . LYS A 1 97 ? 6.709 -6.946 -15.814 1.00 89.56 97 LYS A N 1
ATOM 746 C CA . LYS A 1 97 ? 5.827 -7.911 -15.146 1.00 89.56 97 LYS A CA 1
ATOM 747 C C . LYS A 1 97 ? 5.825 -7.741 -13.620 1.00 89.56 97 LYS A C 1
ATOM 749 O O . LYS A 1 97 ? 4.789 -7.888 -12.974 1.00 89.56 97 LYS A O 1
ATOM 754 N N . GLN A 1 98 ? 6.981 -7.428 -13.030 1.00 88.94 98 GLN A N 1
ATOM 755 C CA . GLN A 1 98 ? 7.078 -7.161 -11.592 1.00 88.94 98 GLN A CA 1
ATOM 756 C C . GLN A 1 98 ? 6.379 -5.852 -11.199 1.00 88.94 98 GLN A C 1
ATOM 758 O O . GLN A 1 98 ? 5.707 -5.812 -10.167 1.00 88.94 98 GLN A O 1
ATOM 763 N N . LEU A 1 99 ? 6.511 -4.813 -12.026 1.00 91.50 99 LEU A N 1
ATOM 764 C CA . LEU A 1 99 ? 5.815 -3.539 -11.872 1.00 91.50 99 LEU A CA 1
ATOM 765 C C . LEU A 1 99 ? 4.295 -3.740 -11.897 1.00 91.50 99 LEU A C 1
ATOM 767 O O . LEU A 1 99 ? 3.619 -3.293 -10.977 1.00 91.50 99 LEU A O 1
ATOM 771 N N . GLU A 1 100 ? 3.767 -4.464 -12.886 1.00 92.31 100 GLU A N 1
ATOM 772 C CA . GLU A 1 100 ? 2.330 -4.758 -12.985 1.00 92.31 100 GLU A CA 1
ATOM 773 C C . GLU A 1 100 ? 1.800 -5.474 -11.738 1.00 92.31 100 GLU A C 1
ATOM 775 O O . GLU A 1 100 ? 0.748 -5.107 -11.210 1.00 92.31 100 GLU A O 1
ATOM 780 N N . GLN A 1 101 ? 2.552 -6.450 -11.219 1.00 93.25 101 GLN A N 1
ATOM 781 C CA . GLN A 1 101 ? 2.188 -7.156 -9.992 1.00 93.25 101 GLN A CA 1
ATOM 782 C C . GLN A 1 101 ? 2.182 -6.227 -8.768 1.00 93.25 101 GLN A C 1
ATOM 784 O O . GLN A 1 101 ? 1.305 -6.338 -7.909 1.00 93.25 101 GLN A O 1
ATOM 789 N N . ASP A 1 102 ? 3.159 -5.329 -8.652 1.00 92.19 102 ASP A N 1
ATOM 790 C CA . ASP A 1 102 ? 3.221 -4.377 -7.541 1.00 92.19 102 ASP A CA 1
ATOM 791 C C . ASP A 1 102 ? 2.088 -3.342 -7.619 1.00 92.19 102 ASP A C 1
ATOM 793 O O . ASP A 1 102 ? 1.503 -2.999 -6.590 1.00 92.19 102 ASP A O 1
ATOM 797 N N . GLU A 1 103 ? 1.720 -2.898 -8.823 1.00 91.38 103 GLU A N 1
ATOM 798 C CA . GLU A 1 103 ? 0.555 -2.038 -9.034 1.00 91.38 103 GLU A CA 1
ATOM 799 C C . GLU A 1 103 ? -0.759 -2.757 -8.706 1.00 91.38 103 GLU A C 1
ATOM 801 O O . GLU A 1 103 ? -1.639 -2.168 -8.085 1.00 91.38 103 GLU A O 1
ATOM 806 N N . GLU A 1 104 ? -0.908 -4.029 -9.080 1.00 94.31 104 GLU A N 1
ATOM 807 C CA . GLU A 1 104 ? -2.108 -4.820 -8.783 1.00 94.31 104 GLU A CA 1
ATOM 808 C C . GLU A 1 104 ? -2.279 -5.081 -7.283 1.00 94.31 104 GLU A C 1
ATOM 810 O O . GLU A 1 104 ? -3.383 -4.954 -6.743 1.00 94.31 104 GLU A O 1
ATOM 815 N N . ARG A 1 105 ? -1.175 -5.363 -6.582 1.00 92.56 105 ARG A N 1
ATOM 816 C CA . ARG A 1 105 ? -1.156 -5.427 -5.115 1.00 92.56 105 ARG A CA 1
ATOM 817 C C . ARG A 1 105 ? -1.534 -4.084 -4.497 1.00 92.56 105 ARG A C 1
ATOM 819 O O . ARG A 1 105 ? -2.327 -4.062 -3.563 1.00 92.56 105 ARG A O 1
ATOM 826 N N . GLY A 1 106 ? -1.007 -2.980 -5.030 1.00 92.12 106 GLY A N 1
ATOM 827 C CA . GLY A 1 106 ? -1.368 -1.630 -4.598 1.00 92.12 106 GLY A CA 1
ATOM 828 C C . GLY A 1 106 ? -2.864 -1.355 -4.755 1.00 92.12 106 GLY A C 1
ATOM 829 O O . GLY A 1 106 ? -3.507 -0.959 -3.790 1.00 92.12 106 GLY A O 1
ATOM 830 N N . ARG A 1 107 ? -3.439 -1.662 -5.925 1.00 92.19 107 ARG A N 1
ATOM 831 C CA . ARG A 1 107 ? -4.882 -1.523 -6.192 1.00 92.19 107 ARG A CA 1
ATOM 832 C C . ARG A 1 107 ? -5.730 -2.356 -5.229 1.00 92.19 107 ARG A C 1
ATOM 834 O O . ARG A 1 107 ? -6.684 -1.852 -4.655 1.00 92.19 107 ARG A O 1
ATOM 841 N N . SER A 1 108 ? -5.331 -3.604 -4.985 1.00 92.06 108 SER A N 1
ATOM 842 C CA . SER A 1 108 ? -6.038 -4.487 -4.047 1.00 92.06 108 SER A CA 1
ATOM 843 C C . SER A 1 108 ? -6.003 -3.957 -2.605 1.00 92.06 108 SER A C 1
ATOM 845 O O . SER A 1 108 ? -6.984 -4.089 -1.876 1.00 92.06 108 SER A O 1
ATOM 847 N N . LEU A 1 109 ? -4.885 -3.349 -2.180 1.00 92.50 109 LEU A N 1
ATOM 848 C CA . LEU A 1 109 ? -4.784 -2.695 -0.871 1.00 92.50 109 LEU A CA 1
ATOM 849 C C . LEU A 1 109 ? -5.596 -1.395 -0.808 1.00 92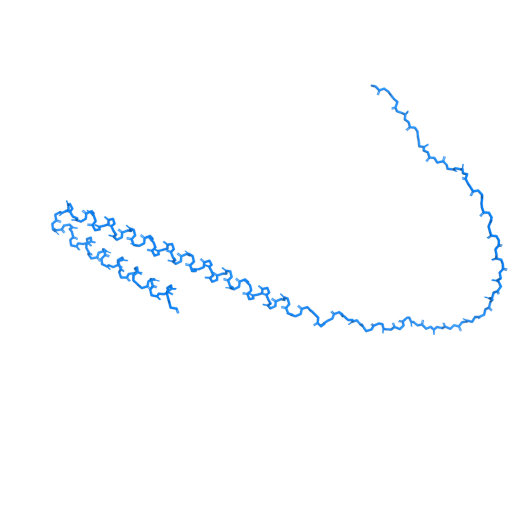.50 109 LEU A C 1
ATOM 851 O O . LEU A 1 109 ? -6.225 -1.145 0.215 1.00 92.50 109 LEU A O 1
ATOM 855 N N . GLU A 1 110 ? -5.623 -0.593 -1.877 1.00 92.12 110 GLU A N 1
ATOM 856 C CA . GLU A 1 110 ? -6.504 0.584 -1.982 1.00 92.12 110 GLU A CA 1
ATOM 857 C C . GLU A 1 110 ? -7.970 0.190 -1.806 1.00 92.12 110 GLU A C 1
ATOM 859 O O . GLU A 1 110 ? -8.679 0.811 -1.015 1.00 92.12 110 GLU A O 1
ATOM 864 N N . ASP A 1 111 ? -8.405 -0.875 -2.478 1.00 93.00 111 ASP A N 1
ATOM 865 C CA . ASP A 1 111 ? -9.767 -1.391 -2.354 1.00 93.00 111 ASP A CA 1
ATOM 866 C C . ASP A 1 111 ? -10.058 -1.896 -0.934 1.00 93.00 111 ASP A C 1
ATOM 868 O O . ASP A 1 111 ? -11.147 -1.669 -0.413 1.00 93.00 111 ASP A O 1
ATOM 872 N N . LEU A 1 112 ? -9.092 -2.545 -0.274 1.00 90.19 112 LEU A N 1
ATOM 873 C CA . LEU A 1 112 ? -9.248 -3.019 1.104 1.00 90.19 112 LEU A CA 1
ATOM 874 C C . LEU A 1 112 ? -9.343 -1.869 2.119 1.00 90.19 112 LEU A C 1
ATOM 876 O O . LEU A 1 112 ? -10.082 -1.988 3.092 1.00 90.19 112 LEU A O 1
ATOM 880 N N . ILE A 1 113 ? -8.607 -0.777 1.905 1.00 90.06 113 ILE A N 1
ATOM 881 C CA . ILE A 1 113 ? -8.605 0.402 2.786 1.00 90.06 113 ILE A CA 1
ATOM 882 C C . ILE A 1 113 ? -9.885 1.233 2.611 1.00 90.06 113 ILE A C 1
ATOM 884 O O . ILE A 1 113 ? -10.368 1.820 3.577 1.00 90.06 113 ILE A O 1
ATOM 888 N N . HIS A 1 114 ? -10.430 1.306 1.393 1.00 86.31 114 HIS A N 1
ATOM 889 C CA . HIS A 1 114 ? -11.622 2.107 1.091 1.00 86.31 114 HIS A CA 1
ATOM 890 C C . HIS A 1 114 ? -12.960 1.373 1.294 1.00 86.31 114 HIS A C 1
ATOM 892 O O . HIS A 1 114 ? -14.010 2.015 1.202 1.00 86.31 114 HIS A O 1
ATOM 898 N N . ARG A 1 115 ? -12.939 0.059 1.536 1.00 72.50 115 ARG A N 1
ATOM 899 C CA . ARG A 1 115 ? -14.130 -0.782 1.732 1.00 72.50 115 ARG A CA 1
ATOM 900 C C . ARG A 1 115 ? -14.628 -0.787 3.174 1.00 72.50 115 ARG A C 1
ATOM 902 O O . ARG A 1 115 ? -15.870 -0.793 3.335 1.00 72.50 115 ARG A O 1
#

Foldseek 3Di:
DDDDDDDDDDDDDDDDDDDDDDDDDDDDDDDPPDDPPPPPDPPPVVVVVVVVVVVVVVVVVVLVVLVVLLVVLVVVLVVLVVVLVPDDPVVNVVSVVVSVVSVVVSVVSVVVSVD